Protein AF-A0A7W0WVI0-F1 (afdb_monomer_lite)

Structure (mmCIF, N/CA/C/O backbone):
data_AF-A0A7W0WVI0-F1
#
_entry.id   AF-A0A7W0WVI0-F1
#
loop_
_atom_site.group_PDB
_atom_site.id
_atom_site.type_symbol
_atom_site.label_atom_id
_atom_site.label_alt_id
_atom_site.label_comp_id
_atom_site.label_asym_id
_atom_site.label_entity_id
_atom_site.label_seq_id
_atom_site.pdbx_PDB_ins_code
_atom_site.Cartn_x
_atom_site.Cartn_y
_atom_site.Cartn_z
_atom_site.occupancy
_atom_site.B_iso_or_equiv
_atom_site.auth_seq_id
_atom_site.auth_comp_id
_atom_site.auth_asym_id
_atom_site.auth_atom_id
_atom_site.pdbx_PDB_model_num
ATOM 1 N N . PRO A 1 1 ? -11.075 -15.281 -0.112 1.00 68.38 1 PRO A N 1
ATOM 2 C CA . PRO A 1 1 ? -9.609 -15.162 0.101 1.00 68.38 1 PRO A CA 1
ATOM 3 C C . PRO A 1 1 ? -9.288 -15.224 1.601 1.00 68.38 1 PRO A C 1
ATOM 5 O O . PRO A 1 1 ? -10.100 -14.747 2.384 1.00 68.38 1 PRO A O 1
ATOM 8 N N . TRP A 1 2 ? -8.167 -15.827 2.012 1.00 85.56 2 TRP A N 1
ATOM 9 C CA . TRP A 1 2 ? -7.762 -15.868 3.426 1.00 85.56 2 TRP A CA 1
ATOM 10 C C . TRP A 1 2 ? -6.979 -14.607 3.802 1.00 85.56 2 TRP A C 1
ATOM 12 O O . TRP A 1 2 ? -6.090 -14.202 3.053 1.00 85.56 2 TRP A O 1
ATOM 22 N N . VAL A 1 3 ? -7.237 -14.050 4.988 1.00 89.44 3 VAL A N 1
ATOM 23 C CA . VAL A 1 3 ? -6.541 -12.855 5.508 1.00 89.44 3 VAL A CA 1
ATOM 24 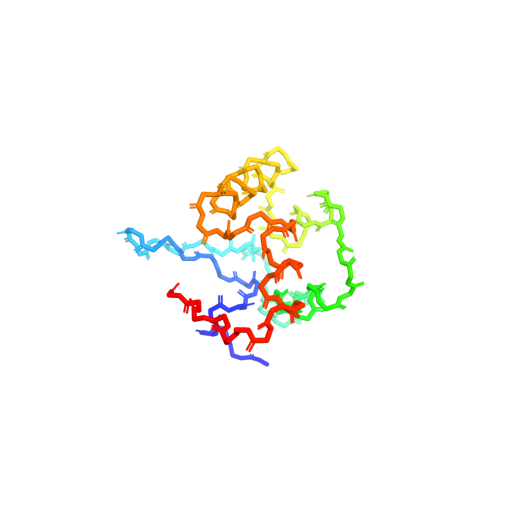C C . VAL A 1 3 ? -5.024 -13.063 5.640 1.00 89.44 3 VAL A C 1
ATOM 26 O O . VAL A 1 3 ? -4.259 -12.116 5.514 1.00 89.44 3 VAL A O 1
ATOM 29 N N . ALA A 1 4 ? -4.573 -14.307 5.828 1.00 87.88 4 ALA A N 1
ATOM 30 C CA . ALA A 1 4 ? -3.152 -14.655 5.908 1.00 87.88 4 ALA A CA 1
ATOM 31 C C . ALA A 1 4 ? -2.408 -14.602 4.555 1.00 87.88 4 ALA A C 1
ATOM 33 O O . ALA A 1 4 ? -1.189 -14.760 4.513 1.00 87.88 4 ALA A O 1
ATOM 34 N N . CYS A 1 5 ? -3.112 -14.424 3.432 1.00 92.12 5 CYS A N 1
ATOM 35 C CA . CYS A 1 5 ? -2.467 -14.270 2.132 1.00 92.12 5 CYS A CA 1
ATOM 36 C C . CYS A 1 5 ? -1.644 -12.973 2.096 1.00 92.12 5 CYS A C 1
ATOM 38 O O . CYS A 1 5 ? -2.161 -11.904 2.401 1.00 92.12 5 CYS A O 1
ATOM 40 N N . LYS A 1 6 ? -0.394 -13.043 1.617 1.00 89.81 6 LYS A N 1
ATOM 41 C CA . LYS A 1 6 ? 0.508 -11.878 1.507 1.00 89.81 6 LYS A CA 1
ATOM 42 C C . LYS A 1 6 ? -0.001 -10.742 0.605 1.00 89.81 6 LYS A C 1
ATOM 44 O O . LYS A 1 6 ? 0.558 -9.656 0.638 1.00 89.81 6 LYS A O 1
ATOM 49 N N . HIS A 1 7 ? -1.000 -11.008 -0.239 1.00 93.62 7 HIS A N 1
ATOM 50 C CA . HIS A 1 7 ? -1.611 -10.016 -1.133 1.00 93.62 7 HIS A CA 1
ATOM 51 C C . HIS A 1 7 ? -2.958 -9.500 -0.607 1.00 93.62 7 HIS A C 1
ATOM 53 O O . HIS A 1 7 ? -3.658 -8.790 -1.330 1.00 93.62 7 HIS A O 1
ATOM 59 N N . HIS A 1 8 ? -3.364 -9.907 0.599 1.00 96.06 8 HIS A N 1
ATOM 60 C CA . HIS A 1 8 ? -4.633 -9.495 1.175 1.00 96.06 8 HIS A CA 1
ATOM 61 C C . HIS A 1 8 ? -4.557 -8.046 1.668 1.00 96.06 8 HIS A C 1
ATOM 63 O O . HIS A 1 8 ? -3.662 -7.701 2.429 1.00 96.06 8 HIS A O 1
ATOM 69 N N . LEU A 1 9 ? -5.518 -7.205 1.285 1.00 95.88 9 LEU A N 1
ATOM 70 C CA . LEU A 1 9 ? -5.477 -5.756 1.546 1.00 95.88 9 LEU A CA 1
ATOM 71 C C . LEU A 1 9 ? -5.851 -5.350 2.981 1.00 95.88 9 LEU A C 1
ATOM 73 O O . LEU A 1 9 ? -5.738 -4.184 3.347 1.00 95.88 9 LEU A O 1
ATOM 77 N N . TYR A 1 10 ? -6.277 -6.304 3.807 1.00 96.38 10 TYR A N 1
ATOM 78 C CA . TYR A 1 10 ? -6.650 -6.045 5.203 1.00 96.38 10 TYR A CA 1
ATOM 79 C C . TYR A 1 10 ? -5.449 -5.775 6.121 1.00 96.38 10 TYR A C 1
ATOM 81 O O . TYR A 1 10 ? -5.544 -4.926 7.008 1.00 96.38 10 TYR A O 1
ATOM 89 N N . LEU A 1 11 ? -4.329 -6.480 5.911 1.00 93.62 11 LEU A N 1
ATOM 90 C CA . LEU A 1 11 ? -3.151 -6.429 6.780 1.00 93.62 11 LEU A CA 1
ATOM 91 C C . LEU A 1 11 ? -1.910 -6.001 5.998 1.00 93.62 11 LEU A C 1
ATOM 93 O O . LEU A 1 11 ? -1.579 -6.605 4.984 1.00 93.62 11 LEU A O 1
ATOM 97 N N . ASP A 1 12 ? -1.174 -5.039 6.545 1.00 90.00 12 ASP A N 1
ATOM 98 C CA . ASP A 1 12 ? 0.172 -4.677 6.112 1.00 90.00 12 ASP A CA 1
ATOM 99 C C . ASP A 1 12 ? 1.187 -5.134 7.165 1.00 90.00 12 ASP A C 1
ATOM 101 O O . ASP A 1 12 ? 1.109 -4.757 8.336 1.00 90.00 12 ASP A O 1
ATOM 105 N N . ILE A 1 13 ? 2.161 -5.945 6.752 1.00 88.88 13 ILE A N 1
ATOM 106 C CA . ILE A 1 13 ? 3.192 -6.494 7.639 1.00 88.88 13 ILE A CA 1
ATOM 107 C C . ILE A 1 13 ? 4.522 -5.822 7.315 1.00 88.88 13 ILE A C 1
ATOM 109 O O . ILE A 1 13 ? 4.973 -5.836 6.170 1.00 88.88 13 ILE A O 1
ATOM 113 N N . ASN A 1 14 ? 5.182 -5.263 8.328 1.00 85.50 14 ASN A N 1
ATOM 114 C CA . ASN A 1 14 ? 6.556 -4.802 8.180 1.00 85.50 14 ASN A CA 1
ATOM 115 C C . ASN A 1 14 ? 7.492 -6.027 8.099 1.00 85.50 14 ASN A C 1
ATOM 117 O O . ASN A 1 14 ? 7.574 -6.775 9.073 1.00 85.50 14 ASN A O 1
ATOM 121 N N . PRO A 1 15 ? 8.215 -6.241 6.984 1.00 80.62 15 PRO A N 1
ATOM 122 C CA . PRO A 1 15 ? 9.052 -7.428 6.814 1.00 80.62 15 PRO A CA 1
ATOM 123 C C . PRO A 1 15 ? 10.308 -7.427 7.699 1.00 80.62 15 PRO A C 1
ATOM 125 O O . PRO A 1 15 ? 10.888 -8.485 7.913 1.00 80.62 15 PRO A O 1
ATOM 128 N N . GLU A 1 16 ? 10.738 -6.268 8.206 1.00 85.56 16 GLU A N 1
ATOM 129 C CA . GLU A 1 16 ? 11.919 -6.138 9.067 1.00 85.56 16 GLU A CA 1
ATOM 130 C C . GLU A 1 16 ? 11.565 -6.334 10.543 1.00 85.56 16 GLU A C 1
ATOM 132 O O . GLU A 1 16 ? 12.286 -7.009 11.274 1.00 85.56 16 GLU A O 1
ATOM 137 N N . THR A 1 17 ? 10.454 -5.742 10.992 1.00 93.06 17 THR A N 1
ATOM 138 C CA . THR A 1 17 ? 10.073 -5.724 12.416 1.00 93.06 17 THR A CA 1
ATOM 139 C C . THR A 1 17 ? 8.968 -6.713 12.773 1.00 93.06 17 THR A C 1
ATOM 141 O O . THR A 1 17 ? 8.742 -6.969 13.953 1.00 93.06 17 THR A O 1
ATOM 144 N N . GLY A 1 18 ? 8.232 -7.230 11.787 1.00 88.69 18 GLY A N 1
ATOM 145 C CA . GLY A 1 18 ? 7.046 -8.062 11.996 1.00 88.69 18 GLY A CA 1
ATOM 146 C C . GLY A 1 18 ? 5.813 -7.305 12.503 1.00 88.69 18 GLY A C 1
ATOM 147 O O . GLY A 1 18 ? 4.796 -7.935 12.786 1.00 88.69 18 GLY A O 1
ATOM 148 N N . SER A 1 19 ? 5.861 -5.972 12.630 1.00 91.94 19 SER A N 1
ATOM 149 C CA . SER A 1 19 ? 4.700 -5.197 13.086 1.00 91.94 19 SER A CA 1
ATOM 150 C C . SER A 1 19 ? 3.554 -5.278 12.078 1.00 91.94 19 SER A C 1
ATOM 152 O O . SER A 1 19 ? 3.783 -5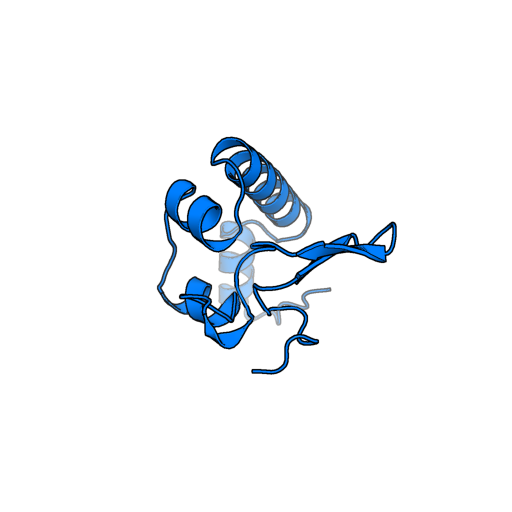.102 10.879 1.00 91.94 19 SER A O 1
ATOM 154 N N . ILE A 1 20 ? 2.333 -5.471 12.575 1.00 91.88 20 ILE A N 1
ATOM 155 C CA . ILE A 1 20 ? 1.115 -5.577 11.768 1.00 91.88 20 ILE A CA 1
ATOM 156 C C . ILE A 1 20 ? 0.344 -4.257 11.840 1.00 91.88 20 ILE A C 1
ATOM 158 O O . ILE A 1 20 ? 0.057 -3.756 12.927 1.00 91.88 20 ILE A O 1
ATOM 162 N N . LYS A 1 21 ? -0.020 -3.719 10.677 1.00 91.94 21 LYS A N 1
ATOM 163 C CA . LYS A 1 21 ? -0.981 -2.628 10.506 1.00 91.94 21 LYS A CA 1
ATOM 164 C C . LYS A 1 21 ? -2.272 -3.213 9.936 1.00 91.94 21 LYS A C 1
ATOM 166 O O . LYS A 1 21 ? -2.238 -3.887 8.912 1.00 91.94 21 LYS A O 1
ATOM 171 N N . ILE A 1 22 ? -3.404 -2.919 10.568 1.00 95.44 22 ILE A N 1
ATOM 172 C CA . ILE A 1 22 ? -4.727 -3.138 9.973 1.00 95.44 22 ILE A CA 1
ATOM 173 C C . ILE A 1 22 ? -5.063 -1.883 9.172 1.00 95.44 22 ILE A C 1
ATOM 175 O O . ILE A 1 22 ? -5.017 -0.779 9.720 1.00 95.44 22 ILE A O 1
ATOM 179 N N . ASN A 1 23 ? -5.348 -2.033 7.878 1.00 94.12 23 ASN A N 1
ATOM 180 C CA . ASN A 1 23 ? -5.557 -0.875 7.010 1.00 94.12 23 ASN A CA 1
ATOM 181 C C . ASN A 1 23 ? -6.812 -0.094 7.395 1.00 94.12 23 ASN A C 1
ATOM 183 O O . ASN A 1 23 ? -6.741 1.124 7.525 1.00 94.12 23 ASN A O 1
ATOM 187 N N . PHE A 1 24 ? -7.907 -0.785 7.696 1.00 96.88 24 PHE A N 1
ATOM 188 C CA . PHE A 1 24 ? -9.138 -0.184 8.203 1.00 96.88 24 PHE A CA 1
ATOM 189 C C . PHE A 1 24 ? -9.508 -0.844 9.531 1.00 96.88 24 PHE A C 1
ATOM 191 O O . PHE A 1 24 ? -10.148 -1.889 9.511 1.00 96.88 24 PHE A O 1
ATOM 198 N N . PRO A 1 25 ? -9.081 -0.288 10.680 1.00 95.62 25 PRO A N 1
ATOM 199 C CA . PRO A 1 25 ? -9.357 -0.879 11.993 1.00 95.62 25 PRO A CA 1
ATOM 200 C C . PRO A 1 25 ? -10.848 -0.988 12.329 1.00 95.62 25 PRO A C 1
ATOM 202 O O . PRO A 1 25 ? -11.219 -1.804 13.164 1.00 95.62 25 PRO A O 1
ATOM 205 N N . ASP A 1 26 ? -11.673 -0.164 11.682 1.00 97.19 26 ASP A N 1
ATOM 206 C CA . ASP A 1 26 ? -13.118 -0.095 11.898 1.00 97.19 26 ASP A CA 1
ATOM 207 C C . ASP A 1 26 ? -13.925 -0.978 10.929 1.00 97.19 26 ASP A C 1
ATOM 209 O O . ASP A 1 26 ? -15.150 -0.982 11.004 1.00 97.19 26 ASP A O 1
ATOM 213 N N . LEU A 1 27 ? -13.26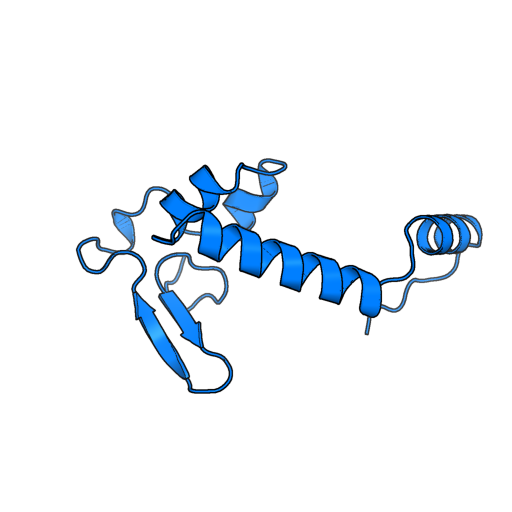6 -1.685 10.002 1.00 96.38 27 LEU A N 1
ATOM 214 C CA . LEU A 1 27 ? -13.913 -2.574 9.035 1.00 96.38 27 LEU A CA 1
ATOM 215 C C . LEU A 1 27 ? -13.438 -4.007 9.236 1.00 96.38 27 LEU A C 1
ATOM 217 O O . LEU A 1 27 ? -12.247 -4.258 9.387 1.00 96.38 27 LEU A O 1
ATOM 221 N N . GLU A 1 28 ? -14.351 -4.959 9.138 1.00 95.12 28 GLU A N 1
ATOM 222 C CA . GLU A 1 28 ? -14.022 -6.376 9.062 1.00 95.12 28 GLU A CA 1
ATOM 223 C C . GLU A 1 28 ? -13.545 -6.766 7.647 1.00 95.12 28 GLU A C 1
ATOM 225 O O . GLU A 1 28 ? -13.863 -6.095 6.657 1.00 95.12 28 GLU A O 1
ATOM 230 N N . PRO A 1 29 ? -12.818 -7.891 7.479 1.00 94.12 29 PRO A N 1
ATOM 231 C CA . PRO A 1 29 ? -12.273 -8.294 6.180 1.00 94.12 29 PRO A CA 1
ATOM 232 C C . PRO A 1 29 ? -13.299 -8.407 5.043 1.00 94.12 29 PRO A C 1
ATOM 234 O O . PRO A 1 29 ? -12.948 -8.199 3.882 1.00 94.12 29 PRO A O 1
ATOM 237 N N . TRP A 1 30 ? -14.549 -8.762 5.354 1.00 93.25 30 TRP A N 1
ATOM 238 C CA . TRP A 1 30 ? -15.639 -8.895 4.379 1.00 93.25 30 TRP A CA 1
ATOM 239 C C . TRP A 1 30 ? -16.353 -7.574 4.063 1.00 93.25 30 TRP A C 1
ATOM 241 O O . TRP A 1 30 ? -17.178 -7.544 3.154 1.00 93.25 30 TRP A O 1
ATOM 251 N N . GLU A 1 31 ? -16.052 -6.498 4.788 1.00 96.12 31 GLU A N 1
ATOM 252 C CA . GLU A 1 31 ? -16.601 -5.156 4.549 1.00 96.12 31 GLU A CA 1
ATOM 253 C C . GLU A 1 31 ? -15.714 -4.333 3.601 1.00 96.12 31 GLU A C 1
ATOM 255 O O . GLU A 1 31 ? -16.127 -3.288 3.098 1.00 96.12 31 GLU A O 1
ATOM 260 N N . LEU A 1 32 ? -14.499 -4.814 3.314 1.00 95.62 32 LEU A N 1
ATOM 261 C CA . LEU A 1 32 ? -13.585 -4.175 2.374 1.00 95.62 32 LEU A CA 1
ATOM 262 C C . LEU A 1 32 ? -14.113 -4.240 0.937 1.00 95.62 32 LEU A C 1
ATOM 264 O O . LEU A 1 32 ? -14.443 -5.308 0.422 1.00 95.62 32 LEU A O 1
ATOM 268 N N . GLN A 1 33 ? -14.064 -3.104 0.237 1.00 94.94 33 GLN A N 1
ATOM 269 C CA . GLN A 1 33 ? -14.399 -3.027 -1.191 1.00 94.94 33 GLN A CA 1
ATOM 270 C C . GLN A 1 33 ? -13.453 -3.858 -2.070 1.00 94.94 33 GLN A C 1
ATOM 272 O O . GLN A 1 33 ? -13.864 -4.415 -3.086 1.00 94.94 33 GLN A O 1
ATOM 277 N N . ASN A 1 34 ? -12.175 -3.930 -1.691 1.00 95.19 34 ASN A N 1
ATOM 278 C CA . ASN A 1 34 ? -11.151 -4.702 -2.383 1.00 95.19 34 ASN A CA 1
ATOM 279 C C . ASN A 1 34 ? -10.389 -5.535 -1.350 1.00 95.19 34 ASN A C 1
ATOM 281 O O . ASN A 1 34 ? -9.934 -5.005 -0.339 1.00 95.19 34 ASN A O 1
ATOM 285 N N . THR A 1 35 ? -10.219 -6.832 -1.611 1.00 95.56 35 THR A N 1
ATOM 286 C CA . THR A 1 35 ? -9.548 -7.752 -0.673 1.00 95.56 35 THR A CA 1
ATOM 287 C C . THR A 1 35 ? -8.205 -8.268 -1.184 1.00 95.56 35 THR A C 1
ATOM 289 O O . THR A 1 35 ? -7.402 -8.729 -0.378 1.00 95.56 35 THR A O 1
ATOM 292 N N . CYS A 1 36 ? -7.917 -8.159 -2.486 1.00 95.00 36 CYS A N 1
ATOM 293 C CA . CYS A 1 36 ? -6.705 -8.682 -3.117 1.00 95.00 36 CYS A CA 1
ATOM 294 C C . CYS A 1 36 ? -5.988 -7.602 -3.938 1.00 95.00 36 CYS A C 1
ATOM 296 O O . CYS A 1 36 ? -6.569 -7.014 -4.849 1.00 95.00 36 CYS A O 1
ATOM 298 N N . ALA A 1 37 ? -4.706 -7.375 -3.652 1.00 94.44 37 ALA A N 1
ATOM 299 C CA . ALA A 1 37 ? -3.885 -6.422 -4.397 1.00 94.44 37 ALA A CA 1
ATOM 300 C C . ALA A 1 37 ? -3.656 -6.845 -5.862 1.00 94.44 37 ALA A C 1
ATOM 302 O O . ALA A 1 37 ? -3.541 -5.987 -6.733 1.00 94.44 37 ALA A O 1
ATOM 303 N N . LEU A 1 38 ? -3.612 -8.154 -6.147 1.00 95.06 38 LEU A N 1
ATOM 304 C CA . LEU A 1 38 ? -3.428 -8.659 -7.513 1.00 95.06 38 LEU A CA 1
ATOM 305 C C . LEU A 1 38 ? -4.669 -8.413 -8.381 1.00 95.06 38 LEU A C 1
ATOM 307 O O . LEU A 1 38 ? -4.525 -7.962 -9.511 1.00 95.06 38 LEU A O 1
ATOM 311 N N . ASP A 1 39 ? -5.868 -8.601 -7.826 1.00 95.06 39 ASP A N 1
ATOM 312 C CA . ASP A 1 39 ? -7.134 -8.333 -8.525 1.00 95.06 39 ASP A CA 1
ATOM 313 C C . ASP A 1 39 ? -7.295 -6.836 -8.839 1.00 95.06 39 ASP A C 1
ATOM 315 O O . ASP A 1 39 ? -7.900 -6.451 -9.838 1.00 95.06 39 ASP A O 1
ATOM 319 N N . VAL A 1 40 ? -6.757 -5.964 -7.978 1.00 95.50 40 VAL A N 1
ATOM 320 C CA . VAL A 1 40 ? -6.695 -4.520 -8.242 1.00 95.50 40 VAL A CA 1
ATOM 321 C C . VAL A 1 40 ? -5.690 -4.224 -9.358 1.00 95.50 40 VAL A C 1
ATOM 323 O O . VAL A 1 40 ? -5.999 -3.449 -10.260 1.00 95.50 40 VAL A O 1
ATOM 326 N N . ALA A 1 41 ? -4.511 -4.854 -9.333 1.00 93.75 41 ALA A N 1
ATOM 327 C CA . ALA A 1 41 ? -3.470 -4.650 -10.340 1.00 93.75 41 ALA A CA 1
ATOM 328 C C . ALA A 1 41 ? -3.888 -5.123 -11.745 1.00 93.75 41 ALA A C 1
ATOM 330 O O . ALA A 1 41 ? -3.550 -4.473 -12.734 1.00 93.75 41 ALA A O 1
ATOM 331 N N . GLU A 1 42 ? -4.665 -6.206 -11.841 1.00 95.56 42 GLU A N 1
ATOM 332 C CA . GLU A 1 42 ? -5.167 -6.755 -13.110 1.00 95.56 42 GLU A CA 1
ATOM 333 C C . GLU A 1 42 ? -6.046 -5.761 -13.896 1.00 95.56 42 GLU A C 1
ATOM 335 O O . GLU A 1 42 ? -6.178 -5.869 -15.113 1.00 95.56 42 GLU A O 1
ATOM 340 N N . ARG A 1 43 ? -6.578 -4.722 -13.238 1.00 93.69 43 ARG A N 1
ATOM 341 C CA . ARG A 1 43 ? -7.410 -3.680 -13.869 1.00 93.69 43 ARG A CA 1
ATOM 342 C C . ARG A 1 43 ? -6.646 -2.754 -14.822 1.00 93.69 43 ARG A C 1
ATOM 344 O O . ARG A 1 43 ? -7.277 -1.960 -15.511 1.00 93.69 43 ARG A O 1
ATOM 351 N N . GLY A 1 44 ? -5.316 -2.850 -14.887 1.00 87.19 44 GLY A N 1
ATOM 352 C CA . GLY A 1 44 ? -4.504 -2.062 -15.821 1.00 87.19 44 GLY A CA 1
ATOM 353 C C . GLY A 1 44 ? -3.998 -0.730 -15.262 1.00 87.19 44 GLY A C 1
ATOM 354 O O . GLY A 1 44 ? -3.669 0.168 -16.033 1.00 87.19 44 GLY A O 1
ATOM 355 N N . GLY A 1 45 ? -3.891 -0.623 -13.935 1.00 87.75 45 GLY A N 1
ATOM 356 C CA . GLY A 1 45 ? -3.384 0.557 -13.233 1.00 87.75 45 GLY A CA 1
ATOM 357 C C . GLY A 1 45 ? -4.491 1.464 -12.695 1.00 87.75 45 GLY A C 1
ATOM 358 O O . GLY A 1 45 ? -5.591 1.523 -13.235 1.00 87.75 45 GLY A O 1
ATOM 359 N N . ILE A 1 46 ? -4.182 2.152 -11.599 1.00 95.06 46 ILE A N 1
ATOM 360 C CA . ILE A 1 46 ? -5.063 3.085 -10.888 1.00 95.06 46 ILE A CA 1
ATOM 361 C C . ILE A 1 46 ? -4.234 4.275 -10.395 1.00 95.06 46 ILE A C 1
ATOM 363 O O . ILE A 1 46 ? -3.002 4.217 -10.361 1.00 95.06 46 ILE A O 1
ATOM 367 N N . THR A 1 47 ? -4.899 5.364 -10.039 1.00 97.00 47 THR A N 1
ATOM 368 C CA . THR A 1 47 ? -4.264 6.592 -9.545 1.00 97.00 47 THR A CA 1
ATOM 369 C C . THR A 1 47 ? -3.671 6.420 -8.141 1.00 97.00 47 THR A C 1
ATOM 371 O O . THR A 1 47 ? -4.009 5.493 -7.403 1.00 97.00 47 THR A O 1
ATOM 374 N N . LEU A 1 48 ? -2.778 7.333 -7.736 1.00 97.62 48 LEU A N 1
ATOM 375 C CA . LEU A 1 48 ? -2.167 7.311 -6.397 1.00 97.62 48 LEU A CA 1
ATOM 376 C C . LEU A 1 48 ? -3.209 7.521 -5.292 1.00 97.62 48 LEU A C 1
ATOM 378 O O . LEU A 1 48 ? -3.059 7.011 -4.182 1.00 97.62 48 LEU A O 1
ATOM 382 N N . GLU A 1 49 ? -4.237 8.303 -5.601 1.00 98.06 49 GLU A N 1
ATOM 383 C CA . GLU A 1 49 ? -5.395 8.580 -4.769 1.00 98.06 49 GLU A CA 1
ATOM 384 C C . GLU A 1 49 ? -6.216 7.308 -4.552 1.00 98.06 49 GLU A C 1
ATOM 386 O O . GLU A 1 49 ? -6.422 6.929 -3.403 1.00 98.06 49 GLU A O 1
ATOM 391 N N . GLU A 1 50 ? -6.568 6.592 -5.624 1.00 97.31 50 GLU A N 1
ATOM 392 C CA . GLU A 1 50 ? -7.299 5.319 -5.536 1.00 97.31 50 GLU A CA 1
ATOM 393 C C . GLU A 1 50 ? -6.518 4.265 -4.736 1.00 97.31 50 GLU A C 1
ATOM 395 O O . GLU A 1 50 ? -7.087 3.572 -3.895 1.00 97.31 50 GLU A O 1
ATOM 400 N N . VAL A 1 51 ? -5.196 4.157 -4.923 1.00 96.50 51 VAL A N 1
ATOM 401 C CA . VAL A 1 51 ? -4.367 3.257 -4.094 1.00 96.50 51 VAL A CA 1
ATOM 402 C C . VAL A 1 51 ? -4.397 3.689 -2.624 1.00 96.50 51 VAL A C 1
ATOM 404 O O . VAL A 1 51 ? -4.469 2.848 -1.726 1.00 96.50 51 VAL A O 1
ATOM 407 N N . GLY A 1 52 ? -4.337 4.997 -2.366 1.00 96.75 52 GLY A N 1
ATOM 408 C CA . GLY A 1 52 ? -4.409 5.561 -1.020 1.00 96.75 52 GLY A CA 1
ATOM 409 C C . GLY A 1 52 ? -5.727 5.226 -0.326 1.00 96.75 52 GLY A C 1
ATOM 410 O O . GLY A 1 52 ? -5.714 4.790 0.826 1.00 96.75 52 GLY A O 1
ATOM 411 N N . GLU A 1 53 ? -6.840 5.347 -1.049 1.00 96.75 53 GLU A N 1
ATOM 412 C CA . GLU A 1 53 ? -8.176 4.952 -0.598 1.00 96.75 53 GLU A CA 1
ATOM 413 C C . GLU A 1 53 ? -8.289 3.446 -0.360 1.00 96.75 53 GLU A C 1
ATOM 415 O O . GLU A 1 53 ? -8.950 3.039 0.583 1.00 96.75 53 GLU A O 1
ATOM 420 N N . ILE A 1 54 ? -7.615 2.605 -1.147 1.00 96.31 54 ILE A N 1
ATOM 421 C CA . ILE A 1 54 ? -7.641 1.145 -0.968 1.00 96.31 54 ILE A CA 1
ATOM 422 C C . ILE A 1 54 ? -6.810 0.687 0.241 1.00 96.31 54 ILE A C 1
ATOM 424 O O . ILE A 1 54 ? -7.142 -0.317 0.867 1.00 96.31 54 ILE A O 1
ATOM 428 N N . MET A 1 55 ? -5.722 1.387 0.573 1.00 95.31 55 MET A N 1
ATOM 429 C CA . MET A 1 55 ? -4.767 0.972 1.617 1.00 95.31 55 MET A CA 1
ATOM 430 C C . MET A 1 55 ? -4.832 1.815 2.901 1.00 95.31 55 MET A C 1
ATOM 432 O O . MET A 1 55 ? -4.023 1.621 3.815 1.00 95.31 55 MET A O 1
ATOM 436 N N . ASN A 1 56 ? -5.757 2.775 2.972 1.00 96.56 56 ASN A N 1
ATOM 437 C CA . ASN A 1 56 ? -5.822 3.792 4.022 1.00 96.56 56 ASN A CA 1
ATOM 438 C C . ASN A 1 56 ? -4.463 4.481 4.239 1.00 96.56 56 ASN A C 1
ATOM 440 O O . ASN A 1 56 ? -3.841 4.419 5.309 1.00 96.56 56 ASN A O 1
ATOM 444 N N . LEU A 1 57 ? -3.939 5.060 3.163 1.00 95.69 57 LEU A N 1
ATOM 445 C CA . LEU A 1 57 ? -2.674 5.780 3.141 1.00 95.69 57 LEU A CA 1
ATOM 446 C C . LEU A 1 57 ? -2.863 7.122 2.450 1.00 95.69 57 LEU A C 1
ATOM 448 O O . LEU A 1 57 ? -3.664 7.277 1.534 1.00 95.69 57 LEU A O 1
ATOM 452 N N . THR A 1 58 ? -2.066 8.107 2.854 1.00 97.69 58 THR A N 1
ATOM 453 C CA . THR A 1 58 ? -2.063 9.381 2.141 1.00 97.69 58 THR A CA 1
ATOM 454 C C . THR A 1 58 ? -1.499 9.187 0.737 1.00 97.69 58 THR A C 1
ATOM 456 O O . THR A 1 58 ? -0.540 8.440 0.523 1.00 97.69 58 THR A O 1
ATOM 459 N N . ARG A 1 59 ? -2.026 9.951 -0.218 1.00 97.94 59 ARG A N 1
ATOM 460 C CA . ARG A 1 59 ? -1.507 10.037 -1.588 1.00 97.94 59 ARG A CA 1
ATOM 461 C C . ARG A 1 59 ? 0.011 10.256 -1.635 1.00 97.94 59 ARG A C 1
ATOM 463 O O . ARG A 1 59 ? 0.708 9.658 -2.444 1.00 97.94 59 ARG A O 1
ATOM 470 N N . GLU A 1 60 ? 0.550 11.105 -0.753 1.00 98.38 60 GLU A N 1
ATOM 471 C CA . GLU A 1 60 ? 2.000 11.341 -0.693 1.00 98.38 60 GLU A CA 1
ATOM 472 C C . GLU A 1 60 ? 2.773 10.106 -0.222 1.00 98.38 60 GLU A C 1
ATOM 474 O O . GLU A 1 60 ? 3.853 9.820 -0.738 1.00 98.38 60 GLU A O 1
ATOM 479 N N . ARG A 1 61 ? 2.216 9.326 0.710 1.00 95.81 61 ARG A N 1
ATOM 480 C CA . ARG A 1 61 ? 2.831 8.063 1.111 1.00 95.81 61 ARG A CA 1
ATOM 481 C C . ARG A 1 61 ? 2.857 7.063 -0.045 1.00 95.81 61 ARG A C 1
ATOM 483 O O . ARG A 1 61 ? 3.892 6.428 -0.240 1.00 95.81 61 ARG A O 1
ATOM 490 N N . ILE A 1 62 ? 1.781 6.960 -0.826 1.00 97.44 62 ILE A N 1
ATOM 491 C CA . ILE A 1 62 ? 1.752 6.110 -2.026 1.00 97.44 62 ILE A CA 1
ATOM 492 C C . ILE A 1 62 ? 2.782 6.582 -3.052 1.00 97.44 62 ILE A C 1
ATOM 494 O O . ILE A 1 62 ? 3.581 5.772 -3.513 1.00 97.44 62 ILE A O 1
ATOM 498 N N . ARG A 1 63 ? 2.862 7.889 -3.326 1.00 97.81 63 ARG A N 1
ATOM 499 C CA . ARG A 1 63 ? 3.879 8.458 -4.226 1.00 97.81 63 ARG A CA 1
ATOM 500 C C . ARG A 1 63 ? 5.303 8.065 -3.815 1.00 97.81 63 ARG A C 1
ATOM 502 O O . ARG A 1 63 ? 6.129 7.718 -4.653 1.00 97.81 63 ARG A O 1
ATOM 509 N N . GLN A 1 64 ? 5.618 8.096 -2.518 1.00 97.62 64 GLN A N 1
ATOM 510 C CA . GLN A 1 64 ? 6.929 7.662 -2.017 1.00 97.62 64 GLN A CA 1
ATOM 511 C C . GLN A 1 64 ? 7.182 6.167 -2.246 1.00 97.62 64 GLN A C 1
ATOM 513 O O . GLN A 1 64 ? 8.306 5.777 -2.573 1.00 97.62 64 GLN A O 1
ATOM 518 N N . VAL A 1 65 ? 6.162 5.328 -2.043 1.00 93.56 65 VAL A N 1
ATOM 519 C CA . VAL A 1 65 ? 6.244 3.883 -2.296 1.00 93.56 65 VAL A CA 1
ATOM 520 C C . VAL A 1 65 ? 6.459 3.615 -3.782 1.00 93.56 65 VAL A C 1
ATOM 522 O O . VAL A 1 65 ? 7.368 2.858 -4.115 1.00 93.56 65 VAL A O 1
ATOM 525 N N . GLU A 1 66 ? 5.706 4.280 -4.658 1.00 95.25 66 GLU A N 1
ATOM 526 C CA . GLU A 1 66 ? 5.844 4.187 -6.113 1.00 95.25 66 GLU A CA 1
ATOM 527 C C . GLU A 1 66 ? 7.257 4.567 -6.558 1.00 95.25 66 GLU A C 1
ATOM 529 O O . GLU A 1 66 ? 7.932 3.769 -7.204 1.00 95.25 66 GLU A O 1
ATOM 534 N N . VAL A 1 67 ? 7.758 5.738 -6.148 1.00 96.44 67 VAL A N 1
ATOM 535 C CA . 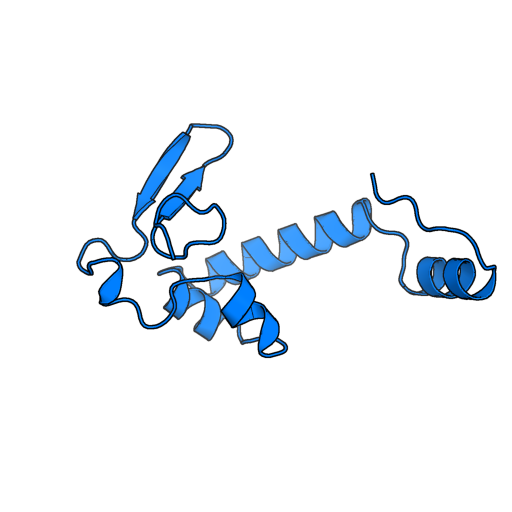VAL A 1 67 ? 9.116 6.183 -6.500 1.00 96.44 67 VAL A CA 1
ATOM 536 C C . VAL A 1 67 ? 1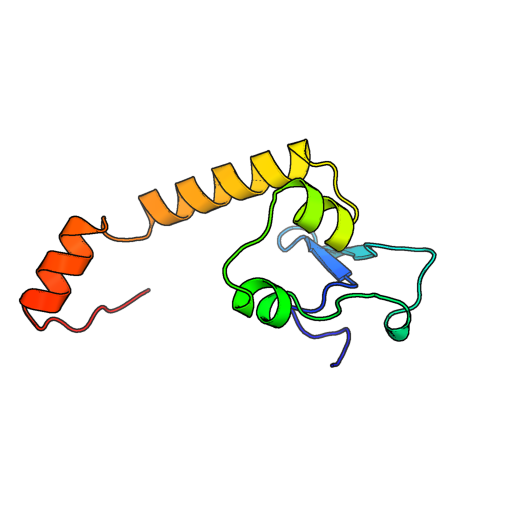0.163 5.169 -6.038 1.00 96.44 67 VAL A C 1
ATOM 538 O O . VAL A 1 67 ? 11.067 4.828 -6.800 1.00 96.44 67 VAL A O 1
ATOM 541 N N . ARG A 1 68 ? 10.042 4.635 -4.815 1.00 90.62 68 ARG A N 1
ATOM 542 C CA . ARG A 1 68 ? 10.949 3.587 -4.322 1.00 90.62 68 ARG A CA 1
ATOM 543 C C . ARG A 1 68 ? 10.838 2.305 -5.153 1.00 90.62 68 ARG A C 1
ATOM 545 O O . ARG A 1 68 ? 11.862 1.687 -5.433 1.00 90.62 68 ARG A O 1
ATOM 552 N N . GLY A 1 69 ? 9.626 1.903 -5.525 1.00 89.69 69 GLY A N 1
ATOM 553 C CA . GLY A 1 69 ? 9.370 0.740 -6.374 1.00 89.69 69 GLY A CA 1
ATOM 554 C C . GLY A 1 69 ? 10.007 0.895 -7.753 1.00 89.69 69 GLY A C 1
ATOM 555 O O . GLY A 1 69 ? 10.788 0.042 -8.164 1.00 89.69 69 GLY A O 1
ATOM 556 N N . LEU A 1 70 ? 9.771 2.028 -8.416 1.00 91.50 70 LEU A N 1
ATOM 557 C CA . LEU A 1 70 ? 10.355 2.357 -9.717 1.00 91.50 70 LEU A CA 1
ATOM 558 C C . LEU A 1 70 ? 11.886 2.389 -9.673 1.00 91.50 70 LEU A C 1
ATOM 560 O O . LEU A 1 70 ? 12.532 1.915 -10.603 1.00 91.50 70 LEU A O 1
ATOM 564 N N . LEU A 1 71 ? 12.483 2.909 -8.595 1.00 90.38 71 LEU A N 1
ATOM 565 C CA . LEU A 1 71 ? 13.936 2.874 -8.412 1.00 90.38 71 LEU A CA 1
ATOM 566 C C . LEU A 1 71 ? 14.462 1.440 -8.296 1.00 90.38 71 LEU A C 1
ATOM 568 O O . LEU A 1 71 ? 15.447 1.109 -8.949 1.00 90.38 71 LEU A O 1
ATOM 572 N N . LYS A 1 72 ? 13.796 0.574 -7.521 1.00 82.56 72 LYS A N 1
ATOM 573 C CA . LYS A 1 72 ? 14.176 -0.844 -7.415 1.00 82.56 72 LYS A CA 1
ATOM 574 C C . LYS A 1 72 ? 14.095 -1.558 -8.762 1.00 82.56 72 LYS A C 1
ATOM 576 O O . LYS A 1 72 ? 15.013 -2.297 -9.093 1.00 82.56 72 LYS A O 1
ATOM 581 N N . LEU A 1 73 ? 13.047 -1.296 -9.545 1.00 86.12 73 LEU A N 1
ATOM 582 C CA . LEU A 1 73 ? 12.910 -1.848 -10.895 1.00 86.12 73 LEU A CA 1
ATOM 583 C C . LEU A 1 73 ? 14.040 -1.362 -11.807 1.00 86.12 73 LEU A C 1
ATOM 585 O O . LEU A 1 73 ? 14.702 -2.169 -12.438 1.00 86.12 73 LEU A O 1
ATOM 589 N N . LYS A 1 74 ? 14.360 -0.064 -11.802 1.00 86.69 74 LYS A N 1
ATOM 590 C CA . LYS A 1 74 ? 15.494 0.462 -12.583 1.00 86.69 74 LYS A CA 1
ATOM 591 C C . LYS A 1 74 ? 16.849 -0.137 -12.193 1.00 86.69 74 LYS A C 1
ATOM 593 O O . LYS A 1 74 ? 17.747 -0.164 -13.021 1.00 86.69 74 LYS A O 1
ATOM 598 N N . MET A 1 75 ? 17.020 -0.544 -10.935 1.00 81.94 75 MET A N 1
ATOM 599 C CA . MET A 1 75 ? 18.282 -1.098 -10.430 1.00 81.94 75 MET A CA 1
ATOM 600 C C . MET A 1 75 ? 18.390 -2.621 -10.581 1.00 81.94 75 MET A C 1
ATOM 602 O O . MET A 1 75 ? 19.504 -3.132 -10.615 1.00 81.94 75 MET A O 1
ATOM 606 N N . GLY A 1 76 ? 17.264 -3.340 -10.606 1.00 68.44 76 GLY A N 1
ATOM 607 C CA . GLY A 1 76 ? 17.216 -4.807 -10.637 1.00 68.44 76 GLY A CA 1
ATOM 608 C C . GLY A 1 76 ? 16.657 -5.407 -11.927 1.00 68.44 76 GLY A C 1
ATOM 609 O O . GLY A 1 76 ? 16.657 -6.624 -12.072 1.00 68.44 76 GLY A O 1
ATOM 610 N N . SER A 1 77 ? 16.158 -4.591 -12.852 1.00 58.41 77 SER A N 1
ATOM 611 C CA . SER A 1 77 ? 15.618 -5.030 -14.140 1.00 58.41 77 SER A CA 1
ATOM 612 C C . SER A 1 77 ? 16.490 -4.485 -15.274 1.00 58.41 77 SER A C 1
ATOM 614 O O . SER A 1 77 ? 16.898 -3.322 -15.192 1.00 58.41 77 SER A O 1
ATOM 616 N N . PRO A 1 78 ? 16.757 -5.268 -16.339 1.00 60.84 78 PRO A N 1
ATOM 617 C CA . PRO A 1 78 ? 17.326 -4.714 -17.560 1.00 60.84 78 PRO A CA 1
ATOM 618 C C . PRO A 1 78 ? 16.425 -3.575 -18.052 1.00 60.84 78 PRO A C 1
ATOM 620 O O . PRO A 1 78 ? 15.206 -3.598 -17.851 1.00 60.84 78 PRO A O 1
ATOM 623 N N . SER A 1 79 ? 17.008 -2.562 -18.679 1.00 62.91 79 SER A N 1
ATOM 624 C CA . SER A 1 79 ? 16.236 -1.505 -19.328 1.00 62.91 79 SER A CA 1
ATOM 625 C C . SER A 1 79 ? 15.259 -2.098 -20.359 1.00 62.91 79 SER A C 1
ATOM 627 O O . SER A 1 79 ? 15.504 -3.184 -20.889 1.00 62.91 79 SER A O 1
ATOM 629 N N . PRO A 1 80 ? 14.146 -1.411 -20.684 1.00 64.25 80 PRO A N 1
ATOM 630 C CA . PRO A 1 80 ? 13.210 -1.883 -21.707 1.00 64.25 80 PRO A CA 1
ATOM 631 C C . PRO A 1 80 ? 13.888 -2.196 -23.048 1.00 64.25 80 PRO A C 1
ATOM 633 O O . PRO A 1 80 ? 13.494 -3.142 -23.726 1.00 64.25 80 PRO A O 1
ATOM 636 N N . ASP A 1 81 ? 14.936 -1.444 -23.391 1.00 70.31 81 ASP A N 1
ATOM 637 C CA . ASP A 1 81 ? 15.741 -1.654 -24.594 1.00 70.31 81 ASP A CA 1
ATOM 638 C C . ASP A 1 81 ? 16.596 -2.928 -24.499 1.00 70.31 81 ASP A C 1
ATOM 640 O O . ASP A 1 81 ? 16.691 -3.679 -25.468 1.00 70.31 81 ASP A O 1
ATOM 644 N N . GLU A 1 82 ? 17.167 -3.224 -23.327 1.00 63.97 82 GLU A N 1
ATOM 645 C CA . GLU A 1 82 ? 17.894 -4.475 -23.065 1.00 63.97 82 GLU A CA 1
ATOM 646 C C . GLU A 1 82 ? 16.955 -5.688 -23.065 1.00 63.97 82 GLU A C 1
ATOM 648 O O . GLU A 1 82 ? 17.263 -6.689 -23.704 1.00 63.97 82 GLU A O 1
ATOM 653 N N . LEU A 1 83 ? 15.778 -5.583 -22.440 1.00 65.00 83 LEU A N 1
ATOM 654 C CA . LEU A 1 83 ? 14.726 -6.607 -22.494 1.00 65.00 83 LEU A CA 1
ATOM 655 C C . LEU A 1 83 ? 14.264 -6.860 -23.932 1.00 65.00 83 LEU A C 1
ATOM 657 O O . LEU A 1 83 ? 14.141 -8.009 -24.354 1.00 65.00 83 LEU A O 1
ATOM 661 N N . GLY A 1 84 ? 14.034 -5.791 -24.699 1.00 62.25 84 GLY A N 1
ATOM 662 C CA . GLY A 1 84 ? 13.679 -5.873 -26.112 1.00 62.25 84 GLY A CA 1
ATOM 663 C C . GLY A 1 84 ? 14.773 -6.553 -26.934 1.00 62.25 84 GLY A C 1
ATOM 664 O O . GLY A 1 84 ? 14.484 -7.452 -27.723 1.00 62.25 84 GLY A O 1
ATOM 665 N N . ALA A 1 85 ? 16.035 -6.186 -26.710 1.00 66.44 85 ALA A N 1
ATOM 666 C CA . ALA A 1 85 ? 17.178 -6.802 -27.371 1.00 66.44 85 ALA A CA 1
ATOM 667 C C . ALA A 1 85 ? 17.354 -8.284 -26.990 1.00 66.44 85 ALA A C 1
ATOM 669 O O . ALA A 1 85 ? 17.618 -9.106 -27.866 1.00 66.44 85 ALA A O 1
ATOM 670 N N . GLU A 1 86 ? 17.172 -8.656 -25.721 1.00 66.88 86 GLU A N 1
ATOM 671 C CA . GLU A 1 86 ? 17.284 -10.044 -25.250 1.00 66.88 86 GLU A CA 1
ATOM 672 C C . GLU A 1 86 ? 16.150 -10.941 -25.756 1.00 66.88 86 GLU A C 1
ATOM 674 O O . GLU A 1 86 ? 16.408 -12.080 -26.160 1.00 66.88 86 GLU A O 1
ATOM 679 N N . LEU A 1 87 ? 14.919 -10.418 -25.806 1.00 64.81 87 LEU A N 1
ATOM 680 C CA . LEU A 1 87 ? 13.761 -11.094 -26.399 1.00 64.81 87 LEU A CA 1
ATOM 681 C C . LEU A 1 87 ? 13.960 -11.330 -27.900 1.00 64.81 87 LEU A C 1
ATOM 683 O O . LEU A 1 87 ? 13.704 -12.431 -28.386 1.00 64.81 87 LEU A O 1
ATOM 687 N N . LEU A 1 88 ? 14.467 -10.330 -28.630 1.00 69.06 88 LEU A N 1
ATOM 688 C CA . LEU A 1 88 ? 14.800 -10.463 -30.053 1.00 69.06 88 LEU A CA 1
ATOM 689 C C . LEU A 1 88 ? 15.985 -11.414 -30.289 1.00 69.06 88 LEU A C 1
ATOM 691 O O . LEU A 1 88 ? 16.035 -12.089 -31.316 1.00 69.06 88 LEU A O 1
ATOM 695 N N . ALA A 1 89 ? 16.913 -11.505 -29.335 1.00 74.06 89 ALA A N 1
ATOM 696 C CA . ALA A 1 89 ? 18.056 -12.415 -29.376 1.00 74.06 89 ALA A CA 1
ATOM 697 C C . 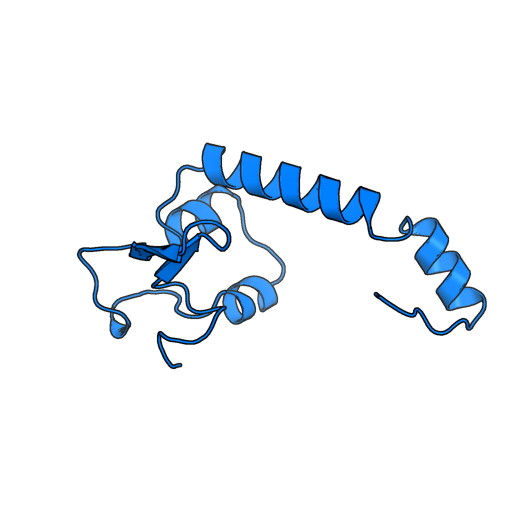ALA A 1 89 ? 17.731 -13.852 -28.916 1.00 74.06 89 ALA A C 1
ATOM 699 O O . ALA A 1 89 ? 18.617 -14.709 -28.936 1.00 74.06 89 ALA A O 1
ATOM 700 N N . GLY A 1 90 ? 16.491 -14.137 -28.498 1.00 62.16 90 GLY A N 1
ATOM 701 C CA . GLY A 1 90 ? 16.049 -15.478 -28.103 1.00 62.16 90 GLY A CA 1
ATOM 702 C C . GLY A 1 90 ? 16.664 -16.005 -26.801 1.00 62.16 90 GLY A C 1
ATOM 703 O O . GLY A 1 90 ? 16.675 -17.218 -26.579 1.00 62.16 90 GLY A O 1
ATOM 704 N N . LYS A 1 91 ? 17.192 -15.131 -25.934 1.00 64.31 91 LYS A N 1
ATOM 705 C CA . LYS A 1 91 ? 17.720 -15.541 -24.624 1.00 64.31 91 LYS A CA 1
ATOM 706 C C . LYS A 1 91 ? 16.579 -15.747 -23.625 1.00 64.31 91 LYS A C 1
ATOM 708 O O . LYS A 1 91 ? 15.660 -14.938 -23.538 1.00 64.31 91 LYS A O 1
ATOM 713 N N . LYS A 1 92 ? 16.650 -16.826 -22.835 1.00 57.25 92 LYS A N 1
ATOM 714 C CA . LYS A 1 92 ? 15.790 -16.989 -21.653 1.00 57.25 92 LYS A CA 1
ATOM 715 C C . LYS A 1 92 ? 16.203 -15.953 -20.613 1.00 57.25 92 LYS A C 1
ATOM 717 O O . LYS A 1 92 ? 17.342 -15.972 -20.160 1.00 57.25 92 LYS A O 1
ATOM 722 N N . ILE A 1 93 ? 15.270 -15.084 -20.245 1.00 60.53 93 ILE A N 1
ATOM 723 C CA . ILE A 1 93 ? 15.448 -14.133 -19.150 1.00 60.53 93 ILE A CA 1
ATOM 724 C C . ILE A 1 93 ? 15.423 -14.944 -17.846 1.00 60.53 93 ILE A C 1
ATOM 726 O O . ILE A 1 93 ? 14.372 -15.450 -17.451 1.00 60.53 93 ILE A O 1
ATOM 730 N N . GLU A 1 94 ? 16.577 -15.111 -17.200 1.00 58.94 94 GLU A N 1
ATOM 731 C CA . GLU A 1 94 ? 16.653 -15.620 -15.828 1.00 58.94 94 GLU A CA 1
ATOM 732 C C . GLU A 1 94 ? 16.518 -14.437 -14.870 1.00 58.94 94 GLU A C 1
ATOM 734 O O . GLU A 1 94 ? 17.443 -13.652 -14.671 1.00 58.94 94 GLU A O 1
ATOM 739 N N . ILE A 1 95 ? 15.313 -14.284 -14.324 1.00 56.59 95 ILE A N 1
ATOM 740 C CA . ILE A 1 95 ? 15.004 -13.294 -13.295 1.00 56.59 95 ILE A CA 1
ATOM 741 C C . ILE A 1 95 ? 15.422 -13.913 -11.955 1.00 56.59 95 ILE A C 1
ATOM 743 O O . ILE A 1 95 ? 14.794 -14.879 -11.517 1.00 56.59 95 ILE A O 1
ATOM 747 N N . ASN A 1 96 ? 16.497 -13.397 -11.353 1.00 42.12 96 ASN A N 1
ATOM 748 C CA . ASN A 1 96 ? 16.906 -13.727 -9.978 1.00 42.12 96 ASN A CA 1
ATOM 749 C C . ASN A 1 96 ? 15.957 -13.111 -8.945 1.00 42.12 96 ASN A C 1
ATOM 751 O O . ASN A 1 96 ? 15.585 -11.928 -9.121 1.00 42.12 96 ASN A O 1
#

pLDDT: mean 86.37, std 13.55, range [42.12, 98.38]

Foldseek 3Di:
DDCPDPFFLQWDADPVPRDIDGQDPPDDCVRQPDTGNVVVVVVPDDQLVVVCVSRVHDSVVSVVVVVVVVVCCVVQPDDPVVVVVCVVVVHDDDRD

Sequence (96 aa):
PWVACKHHLYLDINPETGSIKINFPDLEPWELQNTCALDVAERGGITLEEVGEIMNLTRERIRQVEVRGLLKLKMGSPSPDELGAELLAGKKIEIN

Radius of gyration: 16.8 Å; chains: 1; bounding box: 35×28×43 Å

Secondary structure (DSSP, 8-state):
--TTSTTBTTEEE-TTT--EEES-TTS-TTT-S--BHHHHHTTS---HHHHHHHHT--HHHHHHHHHHHHHHHHHHS--HHHHHHHHHTT------